Protein AF-A0A1G4AKU4-F1 (afdb_monomer_lite)

Radius of gyration: 14.9 Å; chains: 1; bounding box: 37×26×35 Å

pLDDT: mean 93.74, std 4.93, range [62.0, 98.38]

Sequence (68 aa):
MDSITMKIGTDRVPPKHAVVVTWTQAEDSPFYCVEPWMGPANAPEHKVGLSHVAPSEAQSFLIEVSLK

Foldseek 3Di:
DKDKDKDKDDDPDHDPFWDWDKDDDDPPGPDIDTDTDQGDPPCVPVVGSDDDADPPGDDDIDMDIDID

Structure (mmCIF, N/CA/C/O backbone):
data_AF-A0A1G4AKU4-F1
#
_entry.id   AF-A0A1G4AKU4-F1
#
loop_
_atom_site.group_PDB
_atom_site.id
_atom_site.type_symbol
_atom_site.label_atom_id
_atom_site.label_alt_id
_atom_site.label_comp_id
_atom_site.label_asym_id
_atom_site.label_entity_id
_atom_site.label_seq_id
_atom_site.pdbx_PDB_ins_code
_atom_site.Cartn_x
_atom_site.Cartn_y
_atom_site.Cartn_z
_atom_site.occupancy
_atom_site.B_iso_or_equiv
_atom_site.auth_seq_id
_atom_site.auth_comp_id
_atom_site.auth_asym_id
_atom_site.auth_atom_id
_atom_site.pdbx_PDB_model_num
ATOM 1 N N . MET A 1 1 ? -20.924 9.004 14.638 1.00 62.00 1 MET A N 1
ATOM 2 C CA . MET A 1 1 ? -20.584 7.612 14.299 1.00 62.00 1 MET A CA 1
ATOM 3 C C . MET A 1 1 ? -19.253 7.723 13.618 1.00 62.00 1 MET A C 1
ATOM 5 O O . MET A 1 1 ? -19.210 8.314 12.545 1.00 62.00 1 MET A O 1
ATOM 9 N N . ASP A 1 2 ? -18.203 7.309 14.308 1.00 85.81 2 ASP A N 1
ATOM 10 C CA . ASP A 1 2 ? -16.844 7.592 13.866 1.00 85.81 2 ASP A CA 1
ATOM 11 C C . ASP A 1 2 ? -16.593 6.841 12.561 1.00 85.81 2 ASP A C 1
ATOM 13 O O . ASP A 1 2 ? -16.911 5.652 12.444 1.00 85.81 2 ASP A O 1
ATOM 17 N N . SER A 1 3 ? -16.092 7.544 11.552 1.00 88.12 3 SER A N 1
ATOM 18 C 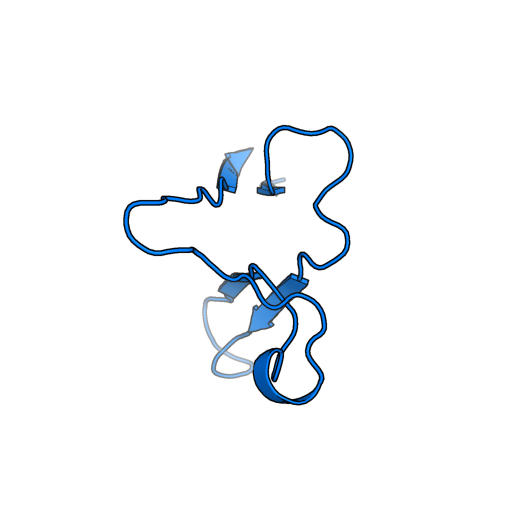CA . SER A 1 3 ? -15.821 6.952 10.244 1.00 88.12 3 SER A CA 1
ATOM 19 C C . SER A 1 3 ? -14.390 7.224 9.808 1.00 88.12 3 SER A C 1
ATOM 21 O O . SER A 1 3 ? -13.878 8.337 9.925 1.00 88.12 3 SER A O 1
ATOM 23 N N . ILE A 1 4 ? -13.752 6.185 9.274 1.00 90.06 4 ILE A N 1
ATOM 24 C CA . ILE A 1 4 ? -12.455 6.272 8.611 1.00 90.06 4 ILE A CA 1
ATOM 25 C C . ILE A 1 4 ? -12.733 6.309 7.111 1.00 90.06 4 ILE A C 1
ATOM 27 O O . ILE A 1 4 ? -13.399 5.426 6.572 1.00 90.06 4 ILE A O 1
ATOM 31 N N . THR A 1 5 ? -12.241 7.337 6.427 1.00 93.44 5 THR A N 1
ATOM 32 C CA . THR A 1 5 ? -12.280 7.414 4.961 1.00 93.44 5 THR A CA 1
ATOM 33 C C . THR A 1 5 ? -10.862 7.342 4.420 1.00 93.44 5 THR A C 1
ATOM 35 O O . THR A 1 5 ? -9.990 8.067 4.894 1.00 93.44 5 THR A O 1
ATOM 38 N N . MET A 1 6 ? -10.656 6.499 3.408 1.00 92.69 6 MET A N 1
ATOM 39 C CA . MET A 1 6 ? -9.402 6.387 2.668 1.00 92.69 6 MET A CA 1
ATOM 40 C C . MET A 1 6 ? -9.635 6.730 1.196 1.00 92.69 6 MET A C 1
ATOM 42 O O . MET A 1 6 ? -10.586 6.234 0.588 1.00 92.69 6 MET A O 1
ATOM 46 N N . LYS A 1 7 ? -8.756 7.550 0.617 1.00 94.38 7 LYS A N 1
ATOM 47 C CA . LYS A 1 7 ? -8.702 7.809 -0.828 1.00 94.38 7 LYS A CA 1
ATOM 48 C C . LYS A 1 7 ? -7.370 7.331 -1.390 1.00 94.38 7 LYS A C 1
ATOM 50 O O . LYS A 1 7 ? -6.329 7.548 -0.772 1.00 94.38 7 LYS A O 1
ATOM 55 N N . ILE A 1 8 ? -7.422 6.704 -2.563 1.00 94.56 8 ILE A N 1
ATOM 56 C CA . ILE A 1 8 ? -6.253 6.192 -3.284 1.00 94.56 8 ILE A CA 1
ATOM 57 C C . ILE A 1 8 ? -6.092 7.000 -4.570 1.00 94.56 8 ILE A C 1
ATOM 59 O O . ILE A 1 8 ? -6.924 6.900 -5.473 1.00 94.56 8 ILE A O 1
ATOM 63 N N . GLY A 1 9 ? -5.013 7.777 -4.649 1.00 92.88 9 GLY A N 1
ATOM 64 C CA . GLY A 1 9 ? -4.778 8.730 -5.730 1.00 92.88 9 GLY A CA 1
ATOM 65 C C . GLY A 1 9 ? -5.623 10.004 -5.617 1.00 92.88 9 GLY A C 1
ATOM 66 O O . GLY A 1 9 ? -6.341 10.226 -4.643 1.00 92.88 9 GLY A O 1
ATOM 67 N N . THR A 1 10 ? -5.506 10.864 -6.627 1.00 92.25 10 THR A N 1
ATOM 68 C CA . THR A 1 10 ? -6.232 12.145 -6.721 1.00 92.25 10 THR A CA 1
ATOM 69 C C . THR A 1 10 ? -7.451 12.083 -7.637 1.00 92.25 10 THR A C 1
ATOM 71 O O . THR A 1 10 ? -8.273 12.999 -7.634 1.00 92.25 10 THR A O 1
ATOM 74 N N . ASP A 1 11 ? -7.558 11.029 -8.444 1.00 92.44 11 ASP A N 1
ATOM 75 C CA . ASP A 1 11 ? -8.619 10.877 -9.430 1.00 92.44 11 ASP A CA 1
ATOM 76 C C . ASP A 1 11 ? -9.934 10.423 -8.792 1.00 92.44 11 ASP A C 1
ATOM 78 O O . ASP A 1 11 ? -9.974 9.773 -7.748 1.00 92.44 11 ASP A O 1
ATOM 82 N N . ARG A 1 12 ? -11.049 10.724 -9.469 1.00 92.44 12 ARG A N 1
ATOM 83 C CA . ARG A 1 12 ? -12.391 10.296 -9.035 1.00 92.44 12 ARG A CA 1
ATOM 84 C C . ARG A 1 12 ? -12.531 8.771 -8.971 1.00 92.44 12 ARG A C 1
ATOM 86 O O . ARG A 1 12 ? -13.330 8.265 -8.190 1.00 92.44 12 ARG A O 1
ATOM 93 N N . VAL A 1 13 ? -11.822 8.056 -9.842 1.00 92.00 13 VAL A N 1
ATOM 94 C CA . VAL A 1 13 ? -11.833 6.593 -9.916 1.00 92.00 13 VAL A CA 1
ATOM 95 C C . VAL A 1 13 ? -10.439 6.104 -9.522 1.00 92.00 13 VAL A C 1
ATOM 97 O O . VAL A 1 13 ? -9.479 6.532 -10.160 1.00 92.00 13 VAL A O 1
ATOM 100 N N . PRO A 1 14 ? -10.309 5.227 -8.508 1.00 88.12 14 PRO A N 1
ATOM 101 C CA . PRO A 1 14 ? -9.016 4.678 -8.115 1.00 88.12 14 PRO A CA 1
ATOM 102 C C . PRO A 1 14 ? -8.325 3.911 -9.253 1.00 88.12 14 PRO A C 1
ATOM 104 O O . PRO A 1 14 ? -8.997 3.435 -10.178 1.00 88.12 14 PRO A O 1
ATOM 107 N N . PRO A 1 15 ? -6.996 3.712 -9.175 1.00 88.00 15 PRO A N 1
ATOM 108 C CA . PRO A 1 15 ? -6.274 2.890 -10.138 1.00 88.00 15 PRO A CA 1
ATOM 109 C C . PRO A 1 15 ? -6.888 1.491 -10.267 1.00 88.00 15 PRO A C 1
ATOM 111 O O . PRO A 1 15 ? -7.218 0.854 -9.270 1.00 88.00 15 PRO A O 1
ATOM 114 N N . LYS A 1 16 ? -6.984 0.975 -11.498 1.00 89.50 16 LYS A N 1
ATOM 115 C CA . LYS A 1 16 ? -7.641 -0.312 -11.816 1.00 89.50 16 LYS A CA 1
ATOM 116 C C . LYS A 1 16 ? -7.120 -1.505 -11.001 1.00 89.50 16 LYS A C 1
ATOM 118 O O . LYS A 1 16 ? -7.853 -2.465 -10.790 1.00 89.50 16 LYS A O 1
ATOM 123 N N . HIS A 1 17 ? -5.852 -1.461 -10.601 1.00 92.25 17 HIS A N 1
ATOM 124 C CA . HIS A 1 17 ? -5.177 -2.533 -9.868 1.00 92.25 17 HIS A CA 1
ATOM 125 C C . HIS A 1 17 ? -4.910 -2.193 -8.400 1.00 92.25 17 HIS A C 1
ATOM 127 O O . HIS A 1 17 ? -4.245 -2.975 -7.726 1.00 92.25 17 HIS A O 1
ATOM 133 N N . ALA A 1 18 ? -5.418 -1.061 -7.905 1.00 91.44 18 ALA A N 1
ATOM 134 C CA . ALA A 1 18 ? -5.363 -0.761 -6.484 1.00 91.44 18 ALA A CA 1
ATOM 135 C C . ALA A 1 18 ? -6.143 -1.828 -5.708 1.00 91.44 18 ALA A C 1
ATOM 137 O O . ALA A 1 18 ? -7.258 -2.199 -6.085 1.00 91.44 18 ALA A O 1
ATOM 138 N N . VAL A 1 19 ? -5.551 -2.311 -4.621 1.00 94.56 19 VAL A N 1
ATOM 139 C CA . VAL A 1 19 ? -6.163 -3.306 -3.739 1.00 94.56 19 VAL A CA 1
ATOM 140 C C . VAL A 1 19 ? -6.234 -2.730 -2.335 1.00 94.56 19 VAL A C 1
ATOM 142 O O . VAL A 1 19 ? -5.344 -1.996 -1.915 1.00 94.56 19 VAL A O 1
ATOM 145 N N . VAL A 1 20 ? -7.308 -3.051 -1.617 1.00 95.31 20 VAL A N 1
ATOM 146 C CA . VAL A 1 20 ? -7.423 -2.782 -0.185 1.00 95.31 20 VAL A CA 1
ATOM 147 C C . VAL A 1 20 ? -7.533 -4.118 0.522 1.00 95.31 20 VAL A C 1
ATOM 149 O O . VAL A 1 20 ? -8.466 -4.878 0.258 1.00 95.31 20 VAL A O 1
ATOM 152 N N . VAL A 1 21 ? -6.575 -4.405 1.395 1.00 96.88 21 VAL A N 1
ATOM 153 C CA . VAL A 1 21 ? -6.569 -5.614 2.219 1.00 96.88 21 VAL A CA 1
ATOM 154 C C . VAL A 1 21 ? -6.943 -5.235 3.644 1.00 96.88 21 VAL A C 1
ATOM 156 O O . VAL A 1 21 ? -6.510 -4.208 4.160 1.00 96.88 21 VAL A O 1
ATOM 159 N N . THR A 1 22 ? -7.768 -6.058 4.281 1.00 95.69 22 THR A N 1
ATOM 160 C CA . THR A 1 22 ? -8.039 -5.959 5.715 1.00 95.69 22 THR A CA 1
ATOM 161 C C . THR A 1 22 ? -7.428 -7.152 6.416 1.00 95.69 22 THR A C 1
ATOM 163 O O . THR A 1 22 ? -7.639 -8.287 5.984 1.00 95.69 22 THR A O 1
ATOM 166 N N . TRP A 1 23 ? -6.710 -6.907 7.504 1.00 97.81 23 TRP A N 1
ATOM 167 C CA . TRP A 1 23 ? -6.068 -7.961 8.278 1.00 97.81 23 TRP A CA 1
ATOM 168 C C . TRP A 1 23 ? -6.166 -7.667 9.768 1.00 97.81 23 TRP A C 1
ATOM 170 O O . TRP A 1 23 ? -6.158 -6.517 10.193 1.00 97.81 23 TRP A O 1
ATOM 180 N N . THR A 1 24 ? -6.247 -8.713 10.574 1.00 98.19 24 THR A N 1
ATOM 181 C CA . THR A 1 24 ? -6.024 -8.621 12.012 1.00 98.19 24 THR A CA 1
ATOM 182 C C . THR A 1 24 ? -5.290 -9.872 12.473 1.00 98.19 24 THR A C 1
ATOM 184 O O . THR A 1 24 ? -5.343 -10.904 11.801 1.00 98.19 24 THR A O 1
ATOM 187 N N . GLN A 1 25 ? -4.569 -9.778 13.587 1.00 97.94 25 GLN A N 1
ATOM 188 C CA . GLN A 1 25 ? -3.697 -10.858 14.044 1.00 97.94 25 GLN A CA 1
ATOM 189 C C . GLN A 1 25 ? -4.483 -12.060 14.576 1.00 97.94 25 GLN A C 1
ATOM 191 O O . GLN A 1 25 ? -4.102 -13.204 14.337 1.00 97.94 25 GLN A O 1
ATOM 196 N N . ALA A 1 26 ? -5.556 -11.795 15.313 1.00 97.88 26 ALA A N 1
ATOM 197 C CA . ALA A 1 26 ? -6.415 -12.788 15.942 1.00 97.88 26 ALA A CA 1
ATOM 198 C C . ALA A 1 26 ? -7.831 -12.220 16.099 1.00 97.88 26 ALA A C 1
ATOM 200 O O . ALA A 1 26 ? -8.022 -11.006 16.031 1.00 97.88 26 ALA A O 1
ATOM 201 N N . GLU A 1 27 ? -8.815 -13.084 16.344 1.00 96.75 27 GLU A N 1
ATOM 202 C CA . GLU A 1 27 ? -10.220 -12.675 16.503 1.00 96.75 27 GLU A CA 1
ATOM 203 C C . GLU A 1 27 ? -10.436 -11.664 17.642 1.00 96.75 27 GLU A C 1
ATOM 205 O O . GLU A 1 27 ? -11.327 -10.823 17.552 1.00 96.75 27 GLU A O 1
ATOM 210 N N . ASP A 1 28 ? -9.609 -11.712 18.690 1.00 97.44 28 ASP A N 1
ATOM 211 C CA . ASP A 1 28 ? -9.677 -10.846 19.872 1.00 97.44 28 ASP A CA 1
ATOM 212 C C . ASP A 1 28 ? -8.724 -9.638 19.814 1.00 97.44 28 ASP A 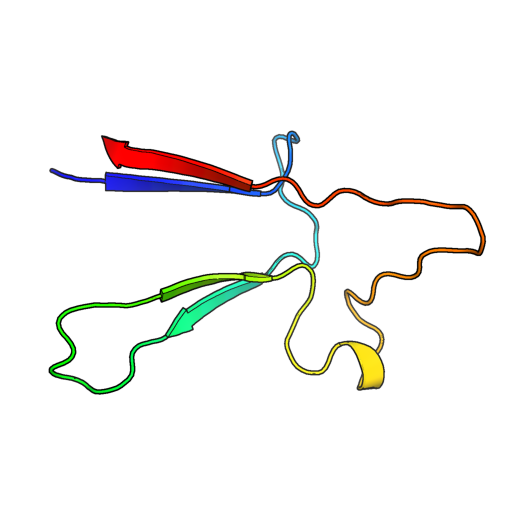C 1
ATOM 214 O O . ASP A 1 28 ? -8.557 -8.915 20.800 1.00 97.44 28 ASP A O 1
ATOM 218 N N . SER A 1 29 ? -8.096 -9.390 18.663 1.00 98.38 29 SER A N 1
ATOM 219 C CA . SER A 1 29 ? -7.174 -8.267 18.508 1.00 98.38 29 SER A CA 1
ATOM 220 C C . SER A 1 29 ? -7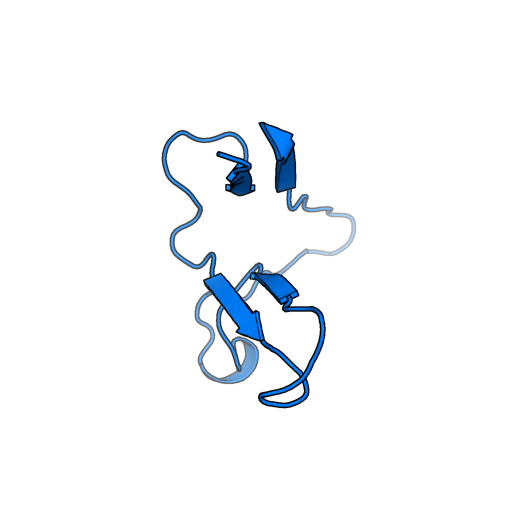.902 -6.924 18.651 1.00 98.38 29 SER A C 1
ATOM 222 O O . SER A 1 29 ? -8.908 -6.692 17.978 1.00 98.38 29 SER A O 1
ATOM 224 N N . PRO A 1 30 ? -7.372 -5.970 19.444 1.00 97.38 30 PRO A N 1
ATOM 225 C CA . PRO A 1 30 ? -7.996 -4.659 19.644 1.00 97.38 30 PRO A CA 1
ATOM 226 C C . PRO A 1 30 ? -7.765 -3.705 18.458 1.00 97.38 30 PRO A C 1
ATOM 228 O O . PRO A 1 30 ? -7.874 -2.488 18.599 1.00 97.38 30 PRO A O 1
ATOM 231 N N . PHE A 1 31 ? -7.382 -4.239 17.299 1.00 95.94 31 PHE A N 1
ATOM 232 C CA . PHE A 1 31 ? -7.067 -3.488 16.095 1.00 95.94 31 PHE A CA 1
ATOM 233 C C . PHE A 1 31 ? -7.339 -4.328 14.845 1.00 95.94 31 PHE A C 1
ATOM 235 O O . PHE A 1 31 ? -7.433 -5.554 14.891 1.00 95.94 31 PHE A O 1
ATOM 242 N N . TYR A 1 32 ? -7.409 -3.647 13.709 1.00 95.81 32 TYR A N 1
ATOM 243 C CA . TYR A 1 32 ? -7.315 -4.243 12.385 1.00 95.81 32 TYR A CA 1
ATOM 244 C C . TYR A 1 32 ? -6.585 -3.263 11.463 1.00 95.81 32 TYR A C 1
ATOM 246 O O . TYR A 1 32 ? -6.596 -2.050 11.684 1.00 95.81 32 TYR A O 1
ATOM 254 N N . CYS A 1 33 ? -5.935 -3.791 10.439 1.00 96.50 33 CYS A N 1
ATOM 255 C CA . CYS A 1 33 ? -5.277 -3.032 9.392 1.00 96.50 33 CYS A CA 1
ATOM 256 C C . CYS A 1 33 ? -6.253 -2.776 8.238 1.00 96.50 33 CYS A C 1
ATOM 258 O O . CYS A 1 33 ? -7.062 -3.638 7.888 1.00 96.50 33 CYS A O 1
ATOM 260 N N . VAL A 1 34 ? -6.130 -1.603 7.617 1.00 95.31 34 VAL A N 1
ATOM 261 C CA . VAL A 1 34 ? -6.701 -1.289 6.303 1.00 95.31 34 VAL A CA 1
ATOM 262 C C . VAL A 1 34 ? -5.536 -0.890 5.415 1.00 95.31 34 VAL A C 1
ATOM 264 O O . VAL A 1 34 ? -4.921 0.155 5.618 1.00 95.31 34 VAL A O 1
ATOM 267 N N . GLU A 1 35 ? -5.195 -1.750 4.468 1.00 96.38 35 GLU A N 1
ATOM 268 C CA . GLU A 1 35 ? -3.919 -1.698 3.767 1.00 96.38 35 GLU A CA 1
ATOM 269 C C . GLU A 1 35 ? -4.139 -1.374 2.287 1.00 96.38 35 GLU A C 1
ATOM 271 O O . GLU A 1 35 ? -4.559 -2.247 1.522 1.00 96.38 35 GLU A O 1
ATOM 276 N N . PRO A 1 36 ? -3.872 -0.134 1.847 1.00 95.38 36 PRO A N 1
ATOM 277 C CA . PRO A 1 36 ? -3.866 0.189 0.430 1.00 95.38 36 PRO A CA 1
ATOM 278 C C . PRO A 1 36 ? -2.585 -0.344 -0.214 1.00 95.38 36 PRO A C 1
ATOM 280 O O . PRO A 1 36 ? -1.477 0.078 0.119 1.00 95.38 36 PRO A O 1
ATOM 283 N N . TRP A 1 37 ? -2.730 -1.263 -1.159 1.00 95.25 37 TRP A N 1
ATOM 284 C CA . TRP A 1 37 ? -1.623 -1.824 -1.924 1.00 95.25 37 TRP A CA 1
ATOM 285 C C . TRP A 1 37 ? -1.628 -1.274 -3.354 1.00 95.25 37 TRP A C 1
ATOM 287 O O . TRP A 1 37 ? -2.680 -1.065 -3.965 1.00 95.25 37 TRP A O 1
ATOM 297 N N . MET A 1 38 ? -0.429 -1.070 -3.907 1.00 93.12 38 MET A N 1
ATOM 298 C CA . MET A 1 38 ? -0.229 -0.595 -5.287 1.00 93.12 38 MET A CA 1
ATOM 299 C C . MET A 1 38 ? -0.610 -1.638 -6.351 1.00 93.12 38 MET A C 1
ATOM 301 O O . MET A 1 38 ? -0.795 -1.289 -7.515 1.00 93.12 38 MET A O 1
ATOM 305 N N . GLY A 1 39 ? -0.738 -2.902 -5.949 1.00 94.12 39 GLY A N 1
ATOM 306 C CA . GLY A 1 39 ? -1.099 -4.028 -6.799 1.00 94.12 39 GLY A CA 1
ATOM 307 C C . GLY A 1 39 ? -1.602 -5.212 -5.966 1.00 94.12 39 GLY A C 1
ATOM 308 O O . GLY A 1 39 ? -1.488 -5.197 -4.738 1.00 94.12 39 GLY A O 1
ATOM 309 N N . PRO A 1 40 ? -2.173 -6.239 -6.610 1.00 95.50 40 PRO A N 1
ATOM 310 C CA . PRO A 1 40 ? -2.655 -7.436 -5.929 1.00 95.50 40 PRO A CA 1
ATOM 311 C C . PRO A 1 40 ? -1.518 -8.300 -5.367 1.00 95.50 40 PRO A C 1
ATOM 313 O O . PRO A 1 40 ? -0.354 -8.184 -5.755 1.00 95.50 40 PRO A O 1
ATOM 316 N N . ALA A 1 41 ? -1.880 -9.213 -4.463 1.00 95.50 41 ALA A N 1
ATOM 317 C CA . ALA A 1 41 ? -0.962 -10.225 -3.954 1.00 95.50 41 ALA A CA 1
ATOM 318 C C . ALA A 1 41 ? -0.335 -11.026 -5.106 1.00 95.50 41 ALA A C 1
ATOM 320 O O . ALA A 1 41 ? -1.029 -11.406 -6.044 1.00 95.50 41 ALA A O 1
ATOM 321 N N . ASN A 1 42 ? 0.964 -11.318 -4.996 1.00 95.69 42 ASN A N 1
ATOM 322 C CA . ASN A 1 42 ? 1.733 -12.062 -5.999 1.00 95.69 42 ASN A CA 1
ATOM 323 C C . ASN A 1 42 ? 1.851 -11.374 -7.385 1.00 95.69 42 ASN A C 1
ATOM 325 O O . ASN A 1 42 ? 2.074 -12.046 -8.395 1.00 95.69 42 ASN A O 1
ATOM 329 N N . ALA A 1 43 ? 1.748 -10.036 -7.437 1.00 96.00 43 ALA A N 1
ATOM 330 C CA . ALA A 1 43 ? 1.855 -9.244 -8.670 1.00 96.00 43 ALA A CA 1
ATOM 331 C C . ALA A 1 43 ? 3.068 -9.552 -9.575 1.00 96.00 43 ALA A C 1
ATOM 333 O O . ALA A 1 43 ? 2.871 -9.563 -10.795 1.00 96.00 43 ALA A O 1
ATOM 334 N N . PRO A 1 44 ? 4.287 -9.821 -9.059 1.00 94.19 44 PRO A N 1
ATOM 335 C CA . PRO A 1 44 ? 5.433 -10.164 -9.907 1.00 94.19 44 PRO A CA 1
ATOM 336 C C . PRO A 1 44 ? 5.205 -11.392 -10.802 1.00 94.19 44 PRO A C 1
ATOM 338 O O . PRO A 1 44 ? 5.575 -11.376 -11.978 1.00 94.19 44 PRO A O 1
ATOM 341 N N . GLU A 1 45 ? 4.500 -12.404 -10.295 1.00 96.88 45 GLU A N 1
ATOM 342 C CA . GLU A 1 45 ? 4.388 -13.708 -10.959 1.00 96.88 45 GLU A CA 1
ATOM 343 C C . GLU A 1 45 ? 3.336 -13.712 -12.058 1.00 96.88 45 GLU A C 1
ATOM 345 O O . GLU A 1 45 ? 3.559 -14.243 -13.148 1.00 96.88 45 GLU A O 1
ATOM 350 N N . HIS A 1 46 ? 2.196 -13.074 -11.805 1.00 94.69 46 HIS A N 1
ATOM 351 C CA . HIS A 1 46 ? 1.122 -12.978 -12.791 1.00 94.69 46 HIS A CA 1
ATOM 352 C C . HIS A 1 46 ? 1.156 -11.665 -13.593 1.00 94.69 46 HIS A C 1
ATOM 354 O O . HIS A 1 46 ? 0.354 -11.490 -14.508 1.00 94.69 46 HIS A O 1
ATOM 360 N N . LYS A 1 47 ? 2.073 -10.740 -13.272 1.00 93.56 47 LYS A N 1
ATOM 361 C CA . LYS A 1 47 ? 2.322 -9.474 -13.990 1.00 93.56 47 LYS A CA 1
ATOM 362 C C . LYS A 1 47 ? 1.101 -8.548 -14.101 1.00 93.56 47 LYS A C 1
ATOM 364 O O . LYS A 1 47 ? 1.008 -7.747 -15.028 1.00 93.56 47 LYS A O 1
ATOM 369 N N . VAL A 1 48 ? 0.157 -8.639 -13.161 1.00 93.56 48 VAL A N 1
ATOM 370 C CA . VAL A 1 48 ? -1.024 -7.754 -13.099 1.00 93.56 48 VAL A CA 1
ATOM 371 C C . VAL A 1 48 ? -0.833 -6.786 -11.941 1.00 93.56 48 VAL A C 1
ATOM 373 O O . VAL A 1 48 ? -0.588 -7.219 -10.822 1.00 93.56 48 VAL A O 1
ATOM 376 N N . GLY A 1 49 ? -0.947 -5.481 -12.199 1.00 92.25 49 GLY A N 1
ATOM 377 C CA . GLY A 1 49 ? -0.736 -4.450 -11.174 1.00 92.25 49 GLY A CA 1
ATOM 378 C C . GLY A 1 49 ? 0.717 -4.294 -10.710 1.00 92.25 49 GLY A C 1
ATOM 379 O O . GLY A 1 49 ? 0.953 -3.698 -9.667 1.00 92.25 49 GLY A O 1
ATOM 380 N N . LEU A 1 50 ? 1.683 -4.832 -11.461 1.00 92.69 50 LEU A N 1
ATOM 381 C CA . LEU A 1 50 ? 3.109 -4.634 -11.214 1.00 92.69 50 LEU A CA 1
ATOM 382 C C . LEU A 1 50 ? 3.549 -3.262 -11.747 1.00 92.69 50 LEU A C 1
ATOM 384 O O . LEU A 1 50 ? 3.336 -2.960 -12.922 1.00 92.69 50 LEU A O 1
ATOM 388 N N . SER A 1 51 ? 4.195 -2.460 -10.902 1.00 90.69 51 SER A N 1
ATOM 389 C CA . SER A 1 51 ? 4.781 -1.172 -11.293 1.00 90.69 51 SER A CA 1
ATOM 390 C C . SER A 1 51 ? 6.263 -1.326 -11.627 1.00 90.69 51 SER A C 1
ATOM 392 O O . SER A 1 51 ? 7.016 -1.938 -10.872 1.00 90.69 51 SER A O 1
ATOM 394 N N . HIS A 1 52 ? 6.693 -0.730 -12.740 1.00 92.44 52 HIS A N 1
ATOM 395 C CA . HIS A 1 52 ? 8.098 -0.628 -13.135 1.00 92.44 52 HIS A CA 1
ATOM 396 C C . HIS A 1 52 ? 8.521 0.844 -13.150 1.00 92.44 52 HIS A C 1
ATOM 398 O O . HIS A 1 52 ? 7.813 1.679 -13.711 1.00 92.44 52 HIS A O 1
ATOM 404 N N . VAL A 1 53 ? 9.681 1.142 -12.561 1.00 95.25 53 VAL A N 1
ATOM 405 C CA . VAL A 1 53 ? 10.297 2.477 -12.551 1.00 95.25 53 VAL A CA 1
ATOM 406 C C . VAL A 1 53 ? 11.637 2.380 -13.273 1.00 95.25 53 VAL A C 1
ATOM 408 O O . VAL A 1 53 ? 12.467 1.544 -12.906 1.00 95.25 53 VAL A O 1
ATOM 411 N N . ALA A 1 54 ? 11.836 3.171 -14.327 1.00 97.62 54 ALA A N 1
ATOM 412 C CA . ALA A 1 54 ? 13.066 3.120 -15.112 1.00 97.62 54 ALA A CA 1
ATOM 413 C C . ALA A 1 54 ? 14.243 3.804 -14.379 1.00 97.62 54 ALA A C 1
ATOM 415 O O . ALA A 1 54 ? 14.032 4.550 -13.417 1.00 97.62 54 ALA A O 1
ATOM 416 N N . PRO A 1 55 ? 15.501 3.579 -14.812 1.00 98.31 55 PRO A N 1
ATOM 417 C CA . PRO A 1 55 ? 16.646 4.300 -14.266 1.00 98.31 55 PRO A CA 1
ATOM 418 C C . PRO A 1 55 ? 16.435 5.818 -14.320 1.00 98.31 55 PRO A C 1
ATOM 420 O O . PRO A 1 55 ? 16.054 6.358 -15.355 1.00 98.31 55 PRO A O 1
ATOM 423 N N . SER A 1 56 ? 16.714 6.493 -13.203 1.00 98.12 56 SER A N 1
ATOM 424 C CA . SER A 1 56 ? 16.530 7.943 -13.018 1.00 98.12 56 SER A CA 1
ATOM 425 C C . SER A 1 56 ? 15.079 8.450 -13.039 1.00 98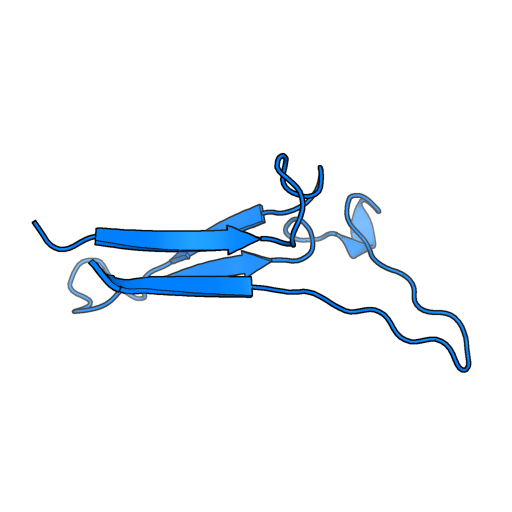.12 56 SER A C 1
ATOM 427 O O . SER A 1 56 ? 14.874 9.663 -13.027 1.00 98.12 56 SER A O 1
ATOM 429 N N . GLU A 1 57 ? 14.077 7.567 -13.022 1.00 98.38 57 GLU A N 1
ATOM 430 C CA . GLU A 1 57 ? 12.668 7.948 -12.864 1.00 98.38 57 GLU A CA 1
ATOM 431 C C . GLU A 1 57 ? 12.178 7.809 -11.416 1.00 98.38 57 GLU A C 1
ATOM 433 O O . GLU A 1 57 ? 12.789 7.144 -10.577 1.00 98.38 57 GLU A O 1
ATOM 438 N N . ALA A 1 58 ? 11.032 8.431 -11.131 1.00 96.50 58 ALA A N 1
ATOM 439 C CA . ALA A 1 58 ? 10.312 8.303 -9.871 1.00 96.50 58 ALA A CA 1
ATOM 440 C C . ALA A 1 58 ? 8.807 8.150 -10.130 1.00 96.50 58 ALA A C 1
ATOM 442 O O . ALA A 1 58 ? 8.271 8.690 -11.097 1.00 96.50 58 ALA A O 1
ATOM 443 N N . GLN A 1 59 ? 8.120 7.441 -9.234 1.00 93.56 59 GLN A N 1
ATOM 444 C CA . GLN A 1 59 ? 6.662 7.327 -9.215 1.00 93.56 59 GLN A CA 1
ATOM 4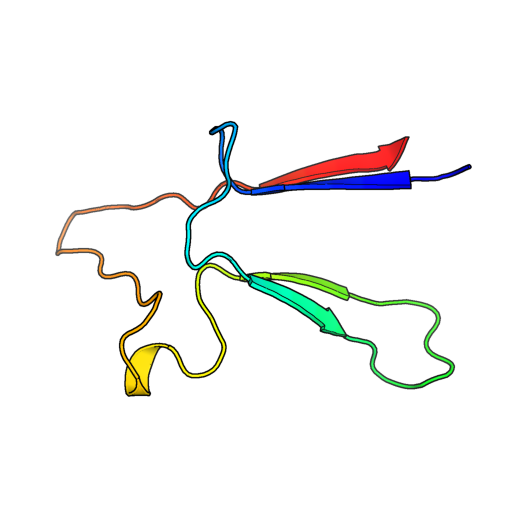45 C C . GLN A 1 59 ? 6.136 7.635 -7.815 1.00 93.56 59 GLN A C 1
ATOM 447 O O . GLN A 1 59 ? 6.836 7.458 -6.818 1.00 93.56 59 GLN A O 1
ATOM 452 N N . SER A 1 60 ? 4.895 8.107 -7.740 1.00 93.19 60 SER A N 1
ATOM 453 C CA . SER A 1 60 ? 4.234 8.449 -6.482 1.00 93.19 60 SER A CA 1
ATOM 454 C C . SER A 1 60 ? 2.974 7.616 -6.297 1.00 93.19 60 SER A C 1
ATOM 456 O O . SER A 1 60 ? 2.179 7.461 -7.221 1.00 93.19 60 SER A O 1
ATOM 458 N N . PHE A 1 61 ? 2.774 7.128 -5.076 1.00 92.94 61 PHE A N 1
ATOM 459 C CA . PHE A 1 61 ? 1.545 6.482 -4.638 1.00 92.94 61 PHE A CA 1
ATOM 460 C C . PHE A 1 61 ? 0.955 7.308 -3.499 1.00 92.94 61 PHE A C 1
ATOM 462 O O . PHE A 1 61 ? 1.529 7.383 -2.415 1.00 92.94 61 PHE A O 1
ATOM 469 N N . LEU A 1 62 ? -0.148 8.001 -3.783 1.00 94.81 62 LEU A N 1
ATOM 470 C CA . LEU A 1 62 ? -0.752 8.958 -2.861 1.00 94.81 62 LEU A CA 1
ATOM 471 C C . LEU A 1 62 ? -1.933 8.327 -2.126 1.00 94.81 62 LEU A C 1
ATOM 473 O O . LEU A 1 62 ? -2.837 7.790 -2.768 1.00 94.81 62 LEU A O 1
ATOM 477 N N . ILE A 1 63 ? -1.945 8.466 -0.801 1.00 95.75 63 ILE A N 1
ATOM 478 C CA . ILE A 1 63 ? -3.034 8.036 0.077 1.00 95.75 63 ILE A CA 1
ATOM 479 C C . ILE A 1 63 ? -3.452 9.209 0.962 1.00 95.75 63 ILE A C 1
ATOM 481 O O . ILE A 1 63 ? -2.607 9.874 1.557 1.00 95.75 63 ILE A O 1
ATOM 485 N N . GLU A 1 64 ? -4.758 9.431 1.077 1.00 95.75 64 GLU A N 1
ATOM 486 C CA . GLU A 1 64 ? -5.348 10.344 2.060 1.00 95.75 64 GLU A CA 1
ATOM 487 C C . GLU A 1 64 ? -6.191 9.531 3.044 1.00 95.75 64 GLU A C 1
ATOM 489 O O . GLU A 1 64 ? -7.020 8.719 2.625 1.00 95.75 64 GLU A O 1
ATOM 494 N N . VAL A 1 65 ? -5.998 9.766 4.344 1.00 94.94 65 VAL A N 1
ATOM 495 C CA . VAL A 1 65 ? -6.798 9.170 5.421 1.00 94.94 65 VAL A CA 1
ATOM 496 C C . VAL A 1 65 ? -7.422 10.291 6.239 1.00 94.94 65 VAL A C 1
ATOM 498 O O . VAL A 1 65 ? -6.728 11.213 6.666 1.00 94.94 65 VAL A O 1
ATOM 501 N N . SER A 1 66 ? -8.729 10.211 6.474 1.00 94.94 66 SER A N 1
ATOM 502 C CA . SER A 1 66 ? -9.459 11.186 7.287 1.00 94.94 66 SER A CA 1
ATOM 503 C C . SER A 1 66 ? -10.381 10.500 8.288 1.00 94.94 66 SER A C 1
ATOM 505 O O . SER A 1 66 ? -11.031 9.510 7.945 1.00 94.94 66 SER A O 1
ATOM 507 N N . LEU A 1 67 ? -10.474 11.083 9.480 1.00 93.25 67 LEU A N 1
ATOM 508 C CA . LEU A 1 67 ? -11.409 10.707 10.538 1.00 93.25 67 LEU A CA 1
ATOM 509 C C . LEU A 1 67 ? -12.566 11.713 10.560 1.00 93.25 67 LEU A C 1
ATOM 511 O O . LEU A 1 67 ? -12.329 12.914 10.400 1.00 93.25 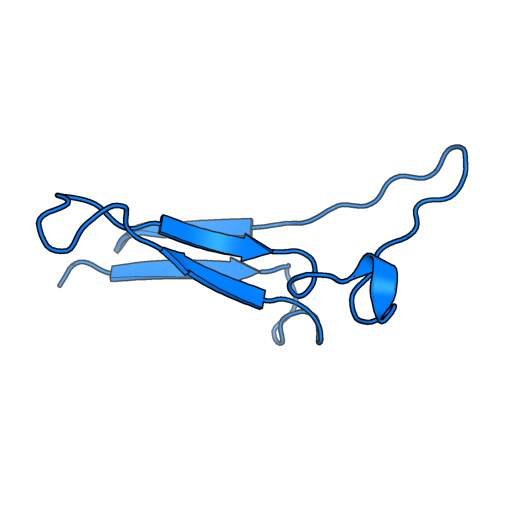67 LEU A O 1
ATOM 515 N N . LYS A 1 68 ? -13.798 11.237 10.740 1.00 82.81 68 LYS A N 1
ATOM 516 C CA . LYS A 1 68 ? -14.992 12.077 10.917 1.00 82.81 68 LYS A CA 1
ATOM 517 C C . LYS A 1 68 ? -15.853 11.574 12.055 1.00 82.81 68 LYS A C 1
ATOM 519 O O . LYS A 1 68 ? -15.962 10.330 12.157 1.00 82.81 68 LYS A O 1
#

Secondary structure (DSSP, 8-state):
---EEEEESSSSS--TT-EEEEE-SSTT-S--EEEEESS-TTHHHH-SS-----TT------EEEEE-